Protein 8UQT (pdb70)

Solvent-accessible surface area: 5049 Å² total; per-residue (Å²): 132,50,98,108,32,79,6,101,0,107,30,156,159,36,33,71,84,0,78,112,66,8,108,58,46,66,109,154,34,67,145,100,103,138,157,92,45,86,15,110,0,89,18,140,158,43,13,77,85,1,87,129,71,2,91,55,46,29,101,148,82,67,143,94,101

Sequence (65 aa):
GSEYFTLQIRGRERFEMLREINEALELKDAMAGSEYFTLQIRGRERFEMLREINEALELKDAMAG

Secondary structure (DSSP, 8-state):
-PPEEEEEE-SHHHHHHHHHHHHHHHHHHHHH-/---EEEEEESHHHHHHHHHHHHHHHHHHHHH-

B-factor: mean 19.22, std 8.47, range [9.35, 51.91]

Structure (mmCIF, N/CA/C/O backbone):
data_8UQT
#
_entry.id   8UQT
#
_cell.length_a   62.871
_cell.length_b   65.806
_cell.length_c   32.511
_cell.angle_alpha   90.00
_cell.angle_beta   90.00
_cell.angle_gamma   90.00
#
_symmetry.space_group_name_H-M   'C 2 2 2'
#
loop_
_entity.id
_entity.type
_entity.pdbx_description
1 polymer 'Cellular tumor antigen p53'
2 non-polymer 'SULFATE ION'
3 water water
#
loop_
_atom_site.group_PDB
_atom_site.id
_atom_site.type_symbol
_atom_site.label_atom_id
_atom_site.label_alt_id
_atom_site.label_comp_id
_atom_site.label_asym_id
_atom_site.label_entity_id
_atom_site.label_seq_id
_atom_site.pdbx_PDB_ins_code
_atom_site.Cartn_x
_atom_site.Cartn_y
_atom_site.Cartn_z
_atom_site.occupancy
_atom_site.B_iso_or_equiv
_atom_site.auth_seq_id
_atom_site.auth_comp_id
_atom_site.auth_asym_id
_atom_site.auth_atom_id
_atom_site.pdbx_PDB_model_num
ATOM 1 N N . GLY A 1 1 ? 3.235 -17.133 32.170 1.00 33.48 324 GLY A N 1
ATOM 2 C CA . GLY A 1 1 ? 2.799 -16.773 30.838 1.00 33.12 324 GLY A CA 1
ATOM 3 C C . GLY A 1 1 ? 1.671 -17.651 30.344 1.00 32.65 324 GLY A C 1
ATOM 4 O O . GLY A 1 1 ? 1.271 -18.605 31.009 1.00 33.41 324 GLY A O 1
ATOM 7 N N . SER A 1 2 ? 1.155 -17.329 29.164 1.00 31.24 325 SER A N 1
ATOM 8 C CA . SER A 1 2 ? 0.019 -18.060 28.632 1.00 28.83 325 SER A CA 1
ATOM 9 C C . SER A 1 2 ? 0.408 -19.473 28.225 1.00 27.01 325 SER A C 1
ATOM 10 O O . SER A 1 2 ? 1.495 -19.716 27.693 1.00 28.18 325 SER A O 1
ATOM 18 N N . GLU A 1 3 ? -0.497 -20.407 28.492 1.00 23.75 326 GLU A N 1
ATOM 19 C CA . GLU A 1 3 ? -0.386 -21.737 27.924 1.00 21.61 326 GLU A CA 1
ATOM 20 C C . GLU A 1 3 ? -1.010 -21.712 26.540 1.00 19.18 326 GLU A C 1
ATOM 21 O O . GLU A 1 3 ? -1.923 -20.921 26.290 1.00 18.67 326 GLU A O 1
ATOM 33 N N . TYR A 1 4 ? -0.404 -22.448 25.607 1.00 18.66 327 TYR A N 1
ATOM 34 C CA . TYR A 1 4 ? -0.928 -22.606 24.262 1.00 16.51 327 TYR A CA 1
ATOM 35 C C . TYR A 1 4 ? -1.657 -23.932 24.104 1.00 15.93 327 TYR A C 1
ATOM 36 O O . TYR A 1 4 ? -1.320 -24.944 24.724 1.00 18.80 327 TYR A O 1
ATOM 54 N N . PHE A 1 5 ? -2.671 -23.905 23.255 1.00 13.78 328 PHE A N 1
ATOM 55 C CA . PHE A 1 5 ? -3.511 -25.053 22.974 1.00 13.59 328 PHE A CA 1
ATOM 56 C C . PHE A 1 5 ? -3.692 -25.156 21.477 1.00 13.05 328 PHE A C 1
ATOM 57 O O . PHE A 1 5 ? -3.745 -24.146 20.786 1.00 14.86 328 PHE A O 1
ATOM 74 N N . THR A 1 6 ? -3.911 -26.365 20.986 1.00 12.30 329 THR A N 1
ATOM 75 C CA . THR A 1 6 ? -4.159 -26.564 19.567 1.00 12.79 329 THR A CA 1
ATOM 76 C C . THR A 1 6 ? -5.573 -27.079 19.360 1.00 12.08 329 THR A C 1
ATOM 77 O O . THR A 1 6 ? -6.000 -28.048 19.994 1.00 14.50 329 THR A O 1
ATOM 88 N N . LEU A 1 7 ? -6.244 -26.483 18.397 1.00 10.78 330 LEU A N 1
ATOM 89 C CA . LEU A 1 7 ? -7.603 -26.789 18.015 1.00 10.46 330 LEU A CA 1
ATOM 90 C C . LEU A 1 7 ? -7.579 -27.432 16.639 1.00 10.44 330 LEU A C 1
ATOM 91 O O . LEU A 1 7 ? -6.838 -26.997 15.758 1.00 12.10 330 LEU A O 1
ATOM 107 N N . GLN A 1 8 ? -8.350 -28.498 16.477 1.00 9.90 331 GLN A N 1
ATOM 108 C CA . GLN A 1 8 ? -8.493 -29.135 15.181 1.00 10.12 331 GLN A CA 1
ATOM 109 C C . GLN A 1 8 ? -9.747 -28.605 14.512 1.00 9.87 331 GLN A C 1
ATOM 110 O O . GLN A 1 8 ? -10.827 -28.643 15.106 1.00 10.10 331 GLN A O 1
ATOM 124 N N . ILE A 1 9 ? -9.599 -28.139 13.280 1.00 9.65 332 ILE A N 1
ATOM 125 C CA . ILE A 1 9 ? -10.661 -27.450 12.568 1.00 9.70 332 ILE A CA 1
ATOM 126 C C . ILE A 1 9 ? -10.929 -28.195 11.273 1.00 10.09 332 ILE A C 1
ATOM 127 O O . ILE A 1 9 ? -10.006 -28.499 10.520 1.00 10.82 332 ILE A O 1
ATOM 143 N N . ARG A 1 10 ? -12.198 -28.421 10.993 1.00 9.83 333 ARG A N 1
ATOM 144 C CA . ARG A 1 10 ? -12.634 -29.173 9.823 1.00 10.22 333 ARG A CA 1
ATOM 145 C C . ARG A 1 10 ? -13.033 -28.174 8.753 1.00 11.46 333 ARG A C 1
ATOM 146 O O . ARG A 1 10 ? -13.999 -27.432 8.934 1.00 12.91 333 ARG A O 1
ATOM 167 N N . GLY A 1 11 ? -12.311 -28.177 7.642 1.00 11.86 334 GLY A N 1
ATOM 168 C CA . GLY A 1 11 ? -12.659 -27.348 6.516 1.00 12.41 334 GLY A CA 1
ATOM 169 C C . GLY A 1 11 ? -11.767 -26.134 6.404 1.00 12.32 334 GLY A C 1
ATOM 170 O O . GLY A 1 11 ? -11.490 -25.463 7.396 1.00 12.05 334 GLY A O 1
ATOM 174 N N . ARG A 1 12 ? -11.308 -25.859 5.188 1.00 12.75 335 ARG A N 1
ATOM 175 C CA . ARG A 1 12 ? -10.395 -24.750 4.964 1.00 13.26 335 ARG A CA 1
ATOM 176 C C . ARG A 1 12 ? -11.053 -23.413 5.264 1.00 13.12 335 ARG A C 1
ATOM 177 O O . ARG A 1 12 ? -10.433 -22.528 5.854 1.00 13.30 335 ARG A O 1
ATOM 198 N N . G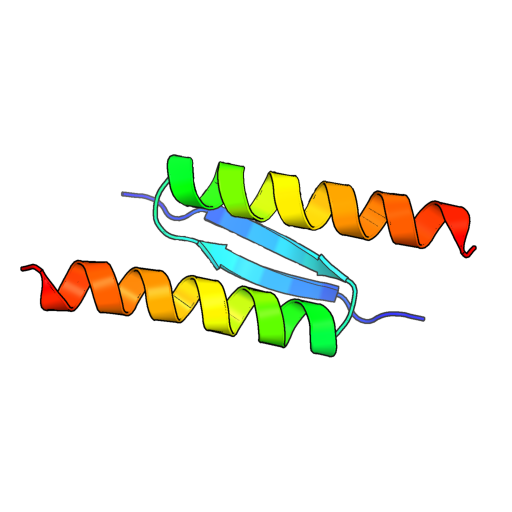LU A 1 13 ? -12.294 -23.230 4.836 1.00 13.17 336 GLU A N 1
ATOM 199 C CA . GLU A 1 13 ? -12.956 -21.952 5.074 1.00 14.36 336 GLU A CA 1
ATOM 200 C C . GLU A 1 13 ? -13.111 -21.699 6.565 1.00 13.24 336 GLU A C 1
ATOM 201 O O . GLU A 1 13 ? -12.888 -20.583 7.038 1.00 13.36 336 GLU A O 1
ATOM 213 N N . ARG A 1 14 ? -13.483 -22.724 7.323 1.00 11.60 337 ARG A N 1
ATOM 214 C CA . ARG A 1 14 ? -13.597 -22.562 8.762 1.00 10.87 337 ARG A CA 1
ATOM 215 C C . ARG A 1 14 ? -12.241 -22.277 9.385 1.00 10.64 337 ARG A C 1
ATOM 216 O O . ARG A 1 14 ? -12.133 -21.453 10.293 1.00 11.04 337 ARG A O 1
ATOM 237 N N . PHE A 1 15 ? -11.202 -22.968 8.920 1.00 10.14 338 PHE A N 1
ATOM 238 C CA . PHE A 1 15 ? -9.868 -22.679 9.410 1.00 10.72 338 PHE A CA 1
ATOM 239 C C . PHE A 1 15 ? -9.519 -21.217 9.182 1.00 11.06 338 PHE A C 1
ATOM 240 O O . PHE A 1 15 ? -9.018 -20.541 10.080 1.00 11.48 338 PHE A O 1
ATOM 257 N N . GLU A 1 16 ? -9.774 -20.715 7.975 1.00 11.99 339 GLU A N 1
ATOM 258 C CA . GLU A 1 16 ? -9.399 -19.341 7.673 1.00 13.44 339 GLU A CA 1
ATOM 259 C C . GLU A 1 16 ? -10.169 -18.370 8.545 1.00 13.65 339 GLU A C 1
ATOM 260 O O . GLU A 1 16 ? -9.625 -17.339 8.953 1.00 13.83 339 GLU A O 1
ATOM 272 N N . MET A 1 17 ? -11.446 -18.669 8.811 1.00 13.35 340 MET A N 1
ATOM 273 C CA . MET A 1 17 ? -12.256 -17.810 9.665 1.00 13.51 340 MET A CA 1
ATOM 274 C C . MET A 1 17 ? -11.705 -17.774 11.080 1.00 11.71 340 MET A C 1
ATOM 275 O O . MET A 1 17 ? -11.506 -16.706 11.655 1.00 11.47 340 MET A O 1
ATOM 289 N N . LEU A 1 18 ? -11.455 -18.947 11.658 1.00 11.00 341 LEU A N 1
ATOM 290 C CA . LEU A 1 18 ? -10.969 -18.982 13.031 1.00 10.86 341 LEU A CA 1
ATOM 291 C C . LEU A 1 18 ? -9.545 -18.461 13.123 1.00 10.43 341 LEU A C 1
ATOM 292 O O . LEU A 1 18 ? -9.179 -17.836 14.119 1.00 10.96 341 LEU A O 1
ATOM 308 N N . ARG A 1 19 ? -8.738 -18.703 12.089 1.00 10.92 342 ARG A N 1
AT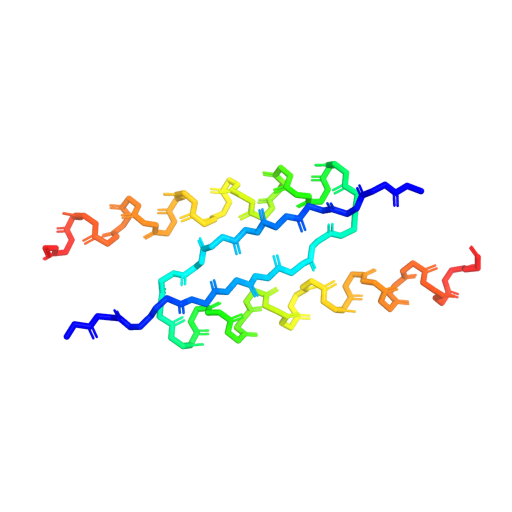OM 309 C CA . ARG A 1 19 ? -7.385 -18.166 12.067 1.00 11.74 342 ARG A CA 1
ATOM 310 C C . ARG A 1 19 ? -7.417 -16.645 12.057 1.00 11.46 342 ARG A C 1
ATOM 311 O O . ARG A 1 19 ? -6.649 -16.001 12.773 1.00 12.28 342 ARG A O 1
ATOM 332 N N . GLU A 1 20 ? -8.290 -16.050 11.241 1.00 11.89 343 GLU A N 1
ATOM 333 C CA . GLU A 1 20 ? -8.367 -14.595 11.194 1.00 12.90 343 GLU A CA 1
ATOM 334 C C . GLU A 1 20 ? -8.780 -14.036 12.550 1.00 11.21 343 GLU A C 1
ATOM 335 O O . GLU A 1 20 ? -8.235 -13.032 13.015 1.00 11.71 343 GLU A O 1
ATOM 347 N N . ILE A 1 21 ? -9.756 -14.680 13.192 1.00 11.50 344 ILE A N 1
ATOM 348 C CA . ILE A 1 21 ? -10.179 -14.255 14.522 1.00 11.12 344 ILE A CA 1
ATOM 349 C C . ILE A 1 21 ? -9.016 -14.329 15.493 1.00 10.43 344 ILE A C 1
ATOM 350 O O . ILE A 1 21 ? -8.763 -13.392 16.266 1.00 11.05 344 ILE A O 1
ATOM 366 N N . ASN A 1 22 ? -8.318 -15.461 15.499 1.00 11.04 345 ASN A N 1
ATOM 367 C CA . ASN A 1 22 ? -7.193 -15.647 16.405 1.00 11.05 345 ASN A CA 1
ATOM 368 C C . ASN A 1 22 ? -6.113 -14.599 16.161 1.00 11.60 345 ASN A C 1
ATOM 369 O O . ASN A 1 22 ? -5.538 -14.054 17.102 1.00 12.87 345 ASN A O 1
ATOM 380 N N . GLU A 1 23 ? -5.821 -14.327 14.896 1.00 11.59 346 GLU A N 1
ATOM 381 C CA . GLU A 1 23 ? -4.793 -13.345 14.583 1.00 13.33 346 GLU A CA 1
ATOM 382 C C . GLU A 1 23 ? -5.197 -11.967 15.099 1.00 12.06 346 GLU A C 1
ATOM 383 O O . GLU A 1 23 ? -4.379 -11.221 15.642 1.00 12.00 346 GLU A O 1
ATOM 395 N N . ALA A 1 24 ? -6.471 -11.636 14.983 1.00 10.75 347 ALA A N 1
ATOM 396 C CA . ALA A 1 24 ? -6.948 -10.363 15.496 1.00 10.94 347 ALA A CA 1
ATOM 397 C C . ALA A 1 24 ? -6.855 -10.298 17.010 1.00 10.63 347 ALA A C 1
ATOM 398 O O . ALA A 1 24 ? -6.468 -9.262 17.569 1.00 11.67 347 ALA A O 1
ATOM 405 N N . LEU A 1 25 ? -7.250 -11.367 17.696 1.00 11.02 348 LEU A N 1
ATOM 406 C CA . LEU A 1 25 ? -7.140 -11.375 19.143 1.00 11.39 348 LEU A CA 1
ATOM 407 C C . LEU A 1 25 ? -5.697 -11.230 19.588 1.00 11.55 348 LEU A C 1
ATOM 408 O O . LEU A 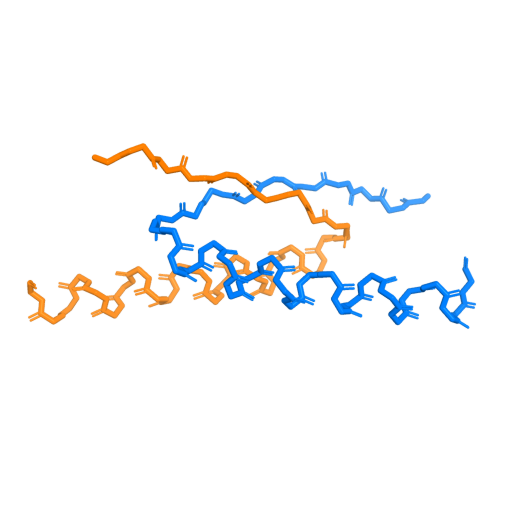1 25 ? -5.416 -10.580 20.597 1.00 12.02 348 LEU A O 1
ATOM 424 N N . GLU A 1 26 ? -4.775 -11.849 18.860 1.00 11.54 349 GLU A N 1
ATOM 425 C CA . GLU A 1 26 ? -3.372 -11.726 19.232 1.00 11.88 349 GLU A CA 1
ATOM 426 C C . GLU A 1 26 ? -2.844 -10.326 18.994 1.00 12.23 349 GLU A C 1
ATOM 427 O O . GLU A 1 26 ? -1.930 -9.882 19.698 1.00 13.38 349 GLU A O 1
ATOM 439 N N . LEU A 1 27 ? -3.348 -9.638 17.973 1.00 13.08 350 LEU A N 1
ATOM 440 C CA . LEU A 1 27 ? -2.963 -8.244 17.786 1.00 13.44 350 LEU A CA 1
ATOM 441 C C . LEU A 1 27 ? -3.432 -7.406 18.966 1.00 13.64 350 LEU A C 1
ATOM 442 O O . LEU A 1 27 ? -2.696 -6.551 19.465 1.00 14.75 350 LEU A O 1
ATOM 458 N N . LYS A 1 28 ? -4.660 -7.632 19.430 1.00 13.71 351 LYS A N 1
ATOM 459 C CA . LYS A 1 28 ? -5.094 -6.957 20.639 1.00 15.55 351 LYS A CA 1
ATOM 460 C C . LYS A 1 28 ? -4.150 -7.267 21.797 1.00 15.25 351 LYS A C 1
ATOM 461 O O . LYS A 1 28 ? -3.795 -6.373 22.566 1.00 15.97 351 LYS A O 1
ATOM 480 N N . ASP A 1 29 ? -3.687 -8.518 21.900 1.00 14.50 352 ASP A N 1
ATOM 481 C CA . ASP A 1 29 ? -2.748 -8.885 22.953 1.00 14.96 352 ASP A CA 1
ATOM 482 C C . ASP A 1 29 ? -1.529 -7.983 22.896 1.00 14.28 352 ASP A C 1
ATOM 483 O O . ASP A 1 29 ? -1.003 -7.558 23.924 1.00 15.43 352 ASP A O 1
ATOM 492 N N . ALA A 1 30 ? -1.057 -7.710 21.685 1.00 14.06 353 ALA A N 1
ATOM 493 C CA . ALA A 1 30 ? 0.185 -6.980 21.506 1.00 15.13 353 ALA A CA 1
ATOM 494 C C . ALA A 1 30 ? 0.066 -5.548 21.975 1.00 15.56 353 ALA A C 1
ATOM 495 O O . ALA A 1 30 ? 1.074 -4.936 22.332 1.00 17.51 353 ALA A O 1
ATOM 502 N N . MET A 1 31 ? -1.130 -4.982 21.932 1.00 15.74 354 MET A N 1
ATOM 503 C CA . MET A 1 31 ? -1.296 -3.595 22.329 1.00 17.50 354 MET A CA 1
ATOM 504 C C . MET A 1 31 ? -1.450 -3.466 23.832 1.00 19.81 354 MET A C 1
ATOM 505 O O . MET A 1 31 ? -1.270 -2.371 24.372 1.00 20.97 354 MET A O 1
ATOM 519 N N . ALA A 1 32 ? -1.837 -4.554 24.506 1.00 21.43 355 ALA A N 1
ATOM 520 C CA . ALA A 1 32 ? -1.874 -4.579 25.963 1.00 27.25 355 ALA A CA 1
ATOM 521 C C . ALA A 1 32 ? -0.479 -4.766 26.543 1.00 32.00 355 ALA A C 1
ATOM 522 O O . ALA A 1 32 ? -0.142 -4.162 27.566 1.00 34.01 355 ALA A O 1
ATOM 529 N N . GLY A 1 33 ? 0.345 -5.583 25.890 1.00 34.39 356 GLY A N 1
ATOM 530 C CA . GLY A 1 33 ? 1.714 -5.793 26.316 1.00 36.44 356 GLY A CA 1
ATOM 531 C C . GLY A 1 33 ? 2.049 -7.221 26.689 1.00 38.46 356 GLY A C 1
ATOM 532 O O . GLY A 1 33 ? 3.007 -7.791 26.157 1.00 39.60 356 GLY A O 1
ATOM 536 N N . SER B 1 2 ? -11.093 -35.680 3.838 1.00 34.08 325 SER B N 1
ATOM 537 C CA . SER B 1 2 ? -10.495 -34.359 3.982 1.00 33.47 325 SER B CA 1
ATOM 538 C C . SER B 1 2 ? -9.496 -34.371 5.131 1.00 30.39 325 SER B C 1
ATOM 539 O O . SER B 1 2 ? -9.769 -34.940 6.188 1.00 29.47 325 SER B O 1
ATOM 546 N N . GLU B 1 3 ? -8.344 -33.732 4.956 1.00 27.81 326 GLU B N 1
ATOM 547 C CA . GLU B 1 3 ? -7.442 -33.543 6.083 1.00 25.36 326 GLU B CA 1
ATOM 548 C C . GLU B 1 3 ? -7.850 -32.275 6.822 1.00 21.05 326 GLU B C 1
ATOM 549 O O . GLU B 1 3 ? -8.000 -31.203 6.226 1.00 21.98 326 GLU B O 1
ATOM 561 N N . TYR B 1 4 ? -7.908 -32.381 8.137 1.00 16.46 327 TYR B N 1
ATOM 562 C CA . TYR B 1 4 ? -8.323 -31.287 8.982 1.00 14.47 327 TYR B CA 1
ATOM 563 C C . TYR B 1 4 ? -7.118 -30.394 9.259 1.00 13.31 327 TYR B C 1
ATOM 564 O O . TYR B 1 4 ? -5.982 -30.756 8.974 1.00 16.63 327 TYR B O 1
ATOM 582 N N . PHE B 1 5 ? -7.376 -29.202 9.767 1.00 11.03 328 PHE B N 1
ATOM 583 C CA . PHE B 1 5 ? -6.359 -28.211 10.042 1.00 10.45 328 PHE B CA 1
ATOM 584 C C . PHE B 1 5 ? -6.180 -28.062 11.539 1.00 10.53 328 PHE B C 1
ATOM 585 O O . PHE B 1 5 ? -7.008 -28.507 12.334 1.00 11.65 328 PHE B O 1
ATOM 602 N N . THR B 1 6 ? -5.046 -27.507 11.925 1.00 11.09 329 THR B N 1
ATOM 603 C CA . THR B 1 6 ? -4.809 -27.172 13.310 1.00 11.70 329 THR B CA 1
ATOM 604 C C . THR B 1 6 ? -4.586 -25.673 13.440 1.00 10.82 329 THR B C 1
ATOM 605 O O . THR B 1 6 ? -4.100 -25.004 12.511 1.00 11.73 329 THR B O 1
ATOM 616 N N . LEU B 1 7 ? -5.005 -25.150 14.576 1.00 10.88 330 LEU B N 1
ATOM 617 C CA . LEU B 1 7 ? -4.797 -23.756 14.921 1.00 11.07 330 LEU B CA 1
ATOM 618 C C . LEU B 1 7 ? -4.318 -23.690 16.358 1.00 10.84 330 LEU B C 1
ATOM 619 O O . LEU B 1 7 ? -5.002 -24.175 17.263 1.00 11.98 330 LEU B O 1
AT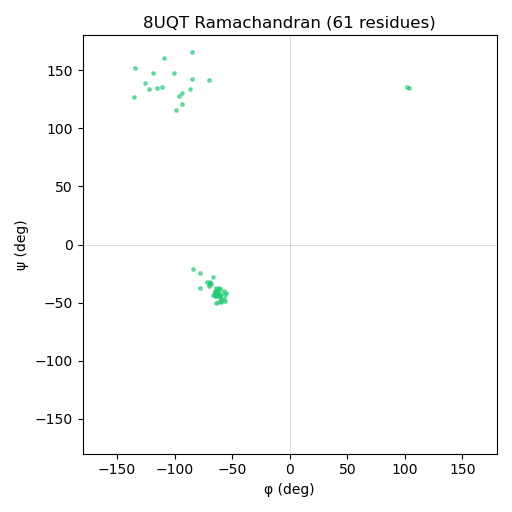OM 635 N N . GLN B 1 8 ? -3.207 -23.024 16.575 1.00 10.34 331 GLN B N 1
ATOM 636 C CA . GLN B 1 8 ? -2.663 -22.851 17.903 1.00 10.95 331 GLN B CA 1
ATOM 637 C C . GLN B 1 8 ? -3.136 -21.543 18.513 1.00 11.41 331 GLN B C 1
ATOM 638 O O . GLN B 1 8 ? -3.047 -20.478 17.893 1.00 11.88 331 GLN B O 1
ATOM 652 N N . ILE B 1 9 ? -3.627 -21.645 19.739 1.00 11.33 332 ILE B N 1
ATOM 653 C CA . ILE B 1 9 ? -4.322 -20.562 20.418 1.00 11.18 332 ILE B CA 1
ATOM 654 C C . ILE B 1 9 ? -3.660 -20.288 21.758 1.00 12.04 332 ILE B C 1
ATOM 655 O O . ILE B 1 9 ? -3.308 -21.208 22.492 1.0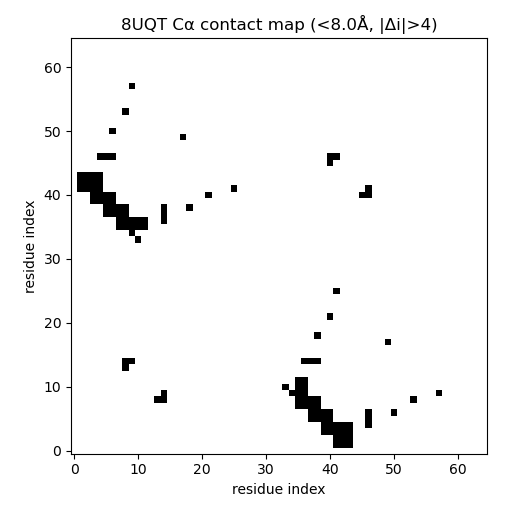0 12.94 332 ILE B O 1
ATOM 671 N N . ARG B 1 10 ? -3.529 -19.008 22.070 1.00 12.33 333 ARG B N 1
ATOM 672 C CA . ARG B 1 10 ? -2.927 -18.572 23.315 1.00 13.03 333 ARG B CA 1
ATOM 673 C C . ARG B 1 10 ? -4.017 -18.354 24.354 1.00 12.39 333 ARG B C 1
ATOM 674 O O . ARG B 1 10 ? -4.938 -17.562 24.139 1.00 13.12 333 ARG B O 1
ATOM 695 N N . GLY B 1 11 ? -3.921 -19.077 25.461 1.00 13.11 334 GLY B N 1
ATOM 696 C CA . GLY B 1 11 ? -4.766 -18.837 26.602 1.00 14.64 334 GLY B CA 1
ATOM 697 C C . GLY B 1 11 ? -5.897 -19.829 26.707 1.00 14.27 334 GLY B C 1
ATOM 698 O O . GLY B 1 11 ? -6.565 -20.124 25.713 1.00 13.80 334 GLY B O 1
ATOM 702 N N . ARG B 1 12 ? -6.131 -20.338 27.908 1.00 14.81 335 ARG B N 1
ATOM 703 C CA . ARG B 1 12 ? -7.152 -21.355 28.082 1.00 15.30 335 ARG B CA 1
ATOM 704 C C . ARG B 1 12 ? -8.543 -20.822 27.775 1.00 14.32 335 ARG B C 1
ATOM 705 O O . ARG B 1 12 ? -9.337 -21.499 27.124 1.00 14.50 335 ARG B O 1
ATOM 726 N N . GLU B 1 13 ? -8.871 -19.623 28.255 1.00 14.17 336 GLU B N 1
ATOM 727 C CA . GLU B 1 13 ? -10.211 -19.097 28.031 1.00 15.33 336 GLU B CA 1
ATOM 728 C C . GLU B 1 13 ? -10.467 -18.857 26.554 1.00 13.41 336 GLU B C 1
ATOM 729 O O . GLU B 1 13 ? -11.538 -19.183 26.039 1.00 13.52 336 GLU B O 1
ATOM 741 N N . ARG B 1 14 ? -9.494 -18.279 25.858 1.00 12.46 337 ARG B N 1
ATOM 742 C CA . ARG B 1 14 ? -9.641 -18.076 24.429 1.00 11.34 337 ARG B CA 1
ATOM 743 C C . ARG B 1 14 ? -9.776 -19.405 23.706 1.00 10.84 337 ARG B C 1
ATOM 744 O O . ARG B 1 14 ? -10.599 -19.549 22.799 1.00 11.40 337 ARG B O 1
ATOM 765 N N . PHE B 1 15 ? -8.964 -20.389 24.091 1.00 11.34 338 PHE B N 1
ATOM 766 C CA . PHE B 1 15 ? -9.064 -21.697 23.474 1.00 11.35 338 PHE B CA 1
ATOM 767 C C . PHE B 1 15 ? -10.445 -22.291 23.681 1.00 11.62 338 PHE B C 1
ATOM 768 O O . PHE B 1 15 ? -11.053 -22.820 22.746 1.00 11.59 338 PHE B O 1
ATOM 785 N N . GLU B 1 16 ? -10.959 -22.229 24.910 1.00 12.78 339 GLU B N 1
ATOM 786 C CA . GLU B 1 16 ? -12.266 -22.818 25.178 1.00 14.13 339 GLU B CA 1
ATOM 787 C C . GLU B 1 16 ? -13.359 -22.127 24.369 1.00 13.31 339 GLU B C 1
ATOM 788 O O . GLU B 1 16 ? -14.280 -22.780 23.871 1.00 13.83 339 GLU B O 1
ATOM 800 N N . MET B 1 17 ? -13.267 -20.804 24.229 1.00 12.46 340 MET B N 1
ATOM 801 C CA . MET B 1 17 ? -14.228 -20.045 23.436 1.00 12.70 340 MET B CA 1
ATOM 802 C C . MET B 1 17 ? -14.186 -20.475 21.985 1.00 11.24 340 MET B C 1
ATOM 803 O O . MET B 1 17 ? -15.220 -20.748 21.368 1.00 11.78 340 MET B O 1
ATOM 817 N N . LEU B 1 18 ? -12.988 -20.525 21.414 1.00 10.36 341 LEU B N 1
ATOM 818 C CA . LEU B 1 18 ? -12.895 -20.887 20.012 1.00 10.35 341 LEU B CA 1
ATOM 819 C C . LEU B 1 18 ? -13.251 -22.345 19.801 1.00 9.66 341 LEU B C 1
ATOM 820 O O . LEU B 1 18 ? -13.830 -22.682 18.772 1.00 10.33 341 LEU B O 1
ATOM 836 N N . ARG B 1 19 ? -12.932 -23.207 20.770 1.00 10.45 342 ARG B N 1
ATOM 837 C CA . ARG B 1 19 ? -13.328 -24.603 20.663 1.00 11.36 342 ARG B CA 1
ATOM 838 C C . ARG B 1 19 ? -14.844 -24.749 20.701 1.00 11.39 342 ARG B C 1
ATOM 839 O O . ARG B 1 19 ? -15.418 -25.532 19.942 1.00 11.21 342 ARG B O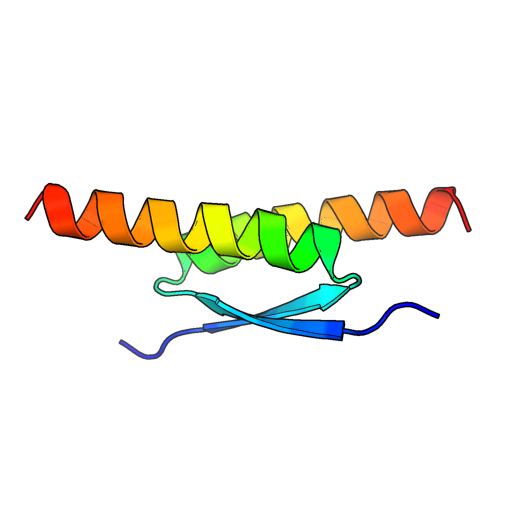 1
ATOM 860 N N . GLU B 1 20 ? -15.514 -23.999 21.575 1.00 11.34 343 GLU B N 1
ATOM 861 C CA . GLU B 1 20 ? -16.971 -24.062 21.620 1.00 12.73 343 GLU B CA 1
ATOM 862 C C . GLU B 1 20 ? -17.573 -23.645 20.285 1.00 11.13 343 GLU B C 1
ATOM 863 O O . GLU B 1 20 ? -18.486 -24.292 19.770 1.00 11.70 343 GLU B O 1
ATOM 875 N N . ILE B 1 21 ? -17.064 -22.554 19.715 1.00 10.62 344 ILE B N 1
ATOM 876 C CA . ILE B 1 21 ? -17.531 -22.095 18.418 1.00 10.53 344 ILE B CA 1
ATOM 877 C C . ILE B 1 21 ? -17.298 -23.161 17.373 1.00 10.18 344 ILE B C 1
ATOM 878 O O . ILE B 1 21 ? -18.182 -23.505 16.583 1.00 10.02 344 ILE B O 1
ATOM 894 N N . ASN B 1 22 ? -16.078 -23.683 17.339 1.00 9.87 345 ASN B N 1
ATOM 895 C CA . ASN B 1 22 ? -15.702 -24.682 16.355 1.00 9.49 345 ASN B CA 1
ATOM 896 C C . ASN B 1 22 ? -16.634 -25.880 16.405 1.00 9.35 345 ASN B C 1
ATOM 897 O O . ASN B 1 22 ? -17.128 -26.336 15.374 1.00 10.13 345 ASN B O 1
ATOM 908 N N . GLU B 1 23 ? -16.874 -26.399 17.600 1.00 9.85 346 GLU B N 1
ATOM 909 C CA . GLU B 1 23 ? -17.684 -27.600 17.756 1.00 10.38 346 GLU B CA 1
ATOM 910 C C . GLU B 1 23 ? -19.142 -27.313 17.484 1.00 10.40 346 GLU B C 1
ATOM 911 O O . GLU B 1 23 ? -19.860 -28.184 17.010 1.00 11.14 346 GLU B O 1
ATOM 923 N N . ALA B 1 24 ? -19.604 -26.109 17.798 1.00 10.29 347 ALA B N 1
ATOM 924 C CA . ALA B 1 24 ? -20.969 -25.743 17.443 1.00 10.30 347 ALA B CA 1
ATOM 925 C C . ALA B 1 24 ? -21.154 -25.714 15.933 1.00 9.83 347 ALA B C 1
ATOM 926 O O . ALA B 1 24 ? -22.184 -26.156 15.423 1.00 10.21 347 ALA B O 1
ATOM 933 N N . LEU B 1 25 ? -20.172 -25.179 15.200 1.00 10.01 348 LEU B N 1
ATOM 934 C CA . LEU B 1 25 ? -20.219 -25.222 13.746 1.00 10.46 348 LEU B CA 1
ATOM 935 C C . LEU B 1 25 ? -20.257 -26.648 13.225 1.00 10.81 348 LEU B C 1
ATOM 936 O O . LEU B 1 25 ? -20.981 -26.943 12.274 1.00 11.40 348 LEU B O 1
ATOM 952 N N . GLU B 1 26 ? -19.514 -27.550 13.860 1.00 10.39 349 GLU B N 1
ATOM 953 C CA . GLU B 1 26 ? -19.549 -28.954 13.456 1.00 10.65 349 GLU B CA 1
ATOM 954 C C . GLU B 1 26 ? -20.927 -29.546 13.695 1.00 10.94 349 GLU B C 1
ATOM 955 O O . GLU B 1 26 ? -21.453 -30.278 12.857 1.00 12.23 349 GLU B O 1
ATOM 967 N N . LEU B 1 27 ? -21.550 -29.189 14.813 1.00 10.95 350 LEU B N 1
ATOM 968 C CA . LEU B 1 27 ? -22.893 -29.662 15.096 1.00 11.88 350 LEU B CA 1
ATOM 969 C C . LEU B 1 27 ? -23.885 -29.136 14.081 1.00 11.90 350 LEU B C 1
ATOM 970 O O . LEU B 1 27 ? -24.756 -29.870 13.617 1.00 13.11 350 LEU B O 1
ATOM 986 N N . LYS B 1 28 ? -23.784 -27.852 13.733 1.00 11.75 351 LYS B N 1
ATOM 987 C CA . LYS B 1 28 ? -24.667 -27.296 12.715 1.00 12.45 351 LYS B CA 1
ATOM 988 C C . LYS B 1 28 ? -24.566 -28.062 11.408 1.00 13.11 351 LYS B C 1
ATOM 989 O O . LYS B 1 28 ? -25.589 -28.369 10.785 1.00 14.10 351 LYS B O 1
ATOM 1008 N N . ASP B 1 29 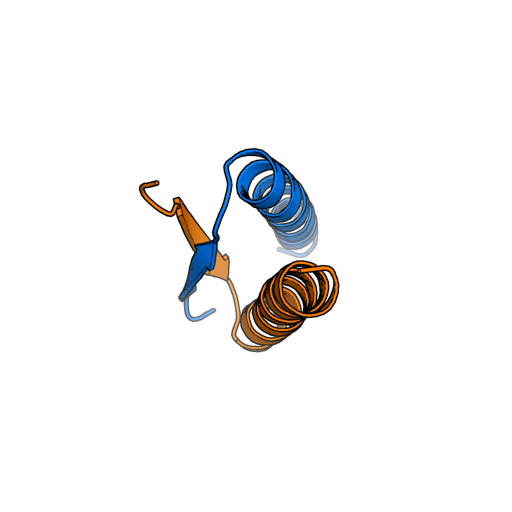? -23.349 -28.398 10.979 1.00 13.13 352 ASP B N 1
ATOM 1009 C CA . ASP B 1 29 ? -23.201 -29.204 9.773 1.00 14.24 352 ASP B CA 1
ATOM 1010 C C . ASP B 1 29 ? -23.880 -30.552 9.922 1.00 14.80 352 ASP B C 1
ATOM 1011 O O . ASP B 1 29 ? -24.538 -31.036 8.998 1.00 16.88 352 ASP B O 1
ATOM 1020 N N . ALA B 1 30 ? -23.692 -31.193 11.068 1.00 15.41 353 ALA B N 1
ATOM 1021 C CA . ALA B 1 30 ? -24.217 -32.540 11.237 1.00 16.49 353 ALA B CA 1
ATOM 1022 C C . ALA B 1 30 ? -25.734 -32.548 11.271 1.00 18.05 353 ALA B C 1
ATOM 1023 O O . ALA B 1 30 ? -26.355 -33.499 10.792 1.00 19.66 353 ALA B O 1
ATOM 1030 N N . MET B 1 31 ? -26.327 -31.509 11.826 1.00 19.10 354 MET B N 1
ATOM 1031 C CA . MET B 1 31 ? -27.794 -31.441 11.975 1.00 21.45 354 MET B CA 1
ATOM 1032 C C . MET B 1 31 ? -28.436 -31.077 10.644 1.00 20.92 354 MET B C 1
ATOM 1033 O O . MET B 1 31 ? -29.581 -31.462 10.465 1.00 20.96 354 MET B O 1
ATOM 1047 N N . ALA B 1 32 ? -27.742 -30.416 9.717 1.00 20.56 355 ALA B N 1
ATOM 1048 C CA . ALA B 1 32 ? -28.297 -30.144 8.406 1.00 22.61 355 ALA B CA 1
ATOM 1049 C C . ALA B 1 32 ? -28.402 -31.426 7.593 1.00 25.02 355 ALA B C 1
ATOM 1050 O O . ALA B 1 32 ? -29.349 -31.600 6.824 1.00 26.57 355 ALA B O 1
ATOM 1057 N N . GLY B 1 33 ? -27.445 -32.336 7.747 1.00 26.56 356 GLY B N 1
ATOM 1058 C CA . GLY B 1 33 ? -27.499 -33.614 7.065 1.00 28.69 356 GLY B CA 1
ATOM 1059 C C . GLY B 1 33 ? -26.364 -33.780 6.082 1.00 30.74 356 GLY B C 1
ATOM 1060 O O . GLY B 1 33 ? -25.876 -32.788 5.533 1.00 32.59 356 GLY B O 1
#

Radius of gyration: 12.7 Å; Cα contacts (8 Å, |Δi|>4): 59; chains: 2; bound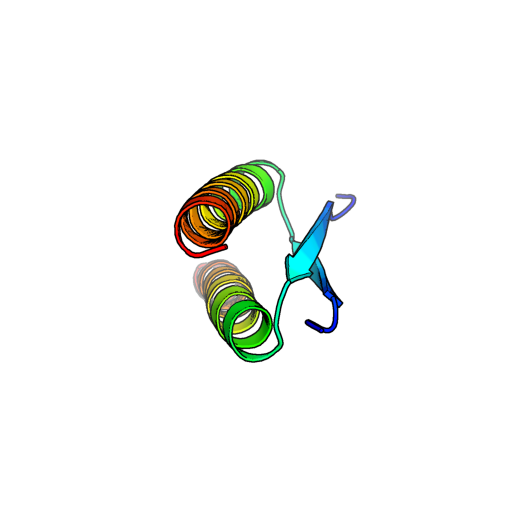ing box: 31×31×27 Å

Organism: Tupaia chinensis (NCBI:txid246437)

InterPro domains:
  IPR002117 p53 tumour suppressor family [PR00386] (106-132)
  IPR002117 p53 tumour suppressor family [PR00386] (148-169)
  IPR002117 p53 tumour suppressor family [PR00386] (203-224)
  IPR002117 p53 tumour suppressor family [PR00386] (226-248)
  IPR002117 p53 tumour suppressor family [PR00386] (254-276)
  IPR002117 p53 tumour suppressor family [PR00386] (316-340)
  IPR002117 p53 tumour suppressor family [PTHR11447] (3-359)
  IPR008967 p53-like transcription factor, DNA-binding domain superfamily [SSF49417] (87-277)
  IPR010991 p53, tetramerisation domain [PF07710] (309-347)
  IPR011615 p53, DNA-binding domain [PF00870] (90-278)
  IPR011615 p53, DNA-binding domain [cd08367] (99-279)
  IPR012346 p53/RUNT-type transcription factor, DNA-binding domain superfamily [G3DSA:2.60.40.720] (85-284)
  IPR013872 p53, transactivation domain [PF08563] (6-29)
  IPR036674 p53-like tetramerisation domain superfamily [G3DSA:4.10.170.10] (309-350)
  IPR036674 p53-like tetramerisation domain superfamily [SSF47719] (309-346)
  IPR057064 p53, central conserved site [PS00348] (227-239)

Foldseek 3Di:
DDDDDDDDDPDPVRVVVVVVVVVVVVVVVVVVD/DDDDDDDDPDDVVVVVVVVVVVVVVVVVVVVD